Protein AF-A0A1G0JC01-F1 (afdb_monomer)

Mean predicted aligned error: 2.76 Å

Solvent-accessible surface area (backbone atoms only — not comparable to full-atom values): 4240 Å² total; per-residue (Å²): 74,26,35,40,71,51,44,59,85,58,58,70,46,34,31,63,92,78,64,48,72,48,56,42,58,82,76,55,55,82,85,45,48,46,57,50,77,40,75,58,79,59,42,78,80,62,85,63,48,73,56,56,89,95,63,85,85,53,72,56,90,41,36,80,61,87,132

Secondary structure (DSSP, 8-state):
-EEEEEESSP-EEEBTTT--EEEGGGT--TT-EEEEEESS-SBSSS--EEPPTT----EETTEEPP-

Nearest PDB structures (foldseek):
  1te5-assembly1_B  TM=7.314E-01  e=5.735E-02  Pseudomonas aeruginosa PAO1
  5i0f-assembly1_B  TM=3.734E-01  e=1.179E+00  Trueperella pyogenes
  5i0e-assembly1_B  TM=3.767E-01  e=1.179E+00  Trueperella pyogenes
  5f7s-assembly2_B  TM=3.708E-01  e=1.931E+00  Trueperella pyogenes

Foldseek 3Di:
DWKDKDAPVFAWFQFPPPRDIDGCNVVDDNPAIAMDDDPDDGGDVDDIGDADPPDDWDDDRNDTDDD

Structure (mmCIF, N/CA/C/O backbone):
data_AF-A0A1G0JC01-F1
#
_entry.id   AF-A0A1G0JC01-F1
#
loop_
_atom_site.group_PDB
_atom_site.id
_atom_site.type_symbol
_atom_site.label_atom_id
_atom_site.label_alt_id
_atom_site.label_comp_id
_atom_site.label_asym_id
_atom_site.label_entity_id
_atom_site.label_seq_id
_atom_site.pdbx_PDB_ins_code
_atom_site.Cartn_x
_atom_site.Cartn_y
_atom_site.Cartn_z
_atom_site.occupancy
_atom_site.B_iso_or_equiv
_atom_site.auth_seq_id
_atom_site.auth_comp_id
_atom_site.auth_asym_id
_atom_site.auth_atom_id
_atom_site.pdbx_PDB_model_num
ATOM 1 N N . MET A 1 1 ? -0.190 2.452 13.867 1.00 93.56 1 MET A N 1
ATOM 2 C CA . MET A 1 1 ? -0.465 1.670 12.644 1.00 93.56 1 MET A CA 1
ATOM 3 C C . MET A 1 1 ? -0.707 2.632 11.507 1.00 93.56 1 MET A C 1
ATOM 5 O O . MET A 1 1 ? -1.234 3.714 11.741 1.00 93.56 1 MET A O 1
ATOM 9 N N . CYS A 1 2 ? -0.335 2.245 10.297 1.00 97.44 2 CYS A N 1
ATOM 10 C CA . CYS A 1 2 ? -0.619 3.002 9.093 1.00 97.44 2 CYS A CA 1
ATOM 11 C C . CYS A 1 2 ? -0.848 2.068 7.907 1.00 97.44 2 CYS A C 1
ATOM 13 O O . CYS A 1 2 ? -0.577 0.866 7.975 1.00 97.44 2 CYS A O 1
ATOM 15 N N . TRP A 1 3 ? -1.376 2.626 6.826 1.00 98.12 3 TRP A N 1
ATOM 16 C CA . TRP A 1 3 ? -1.612 1.885 5.601 1.00 98.12 3 TRP A CA 1
ATOM 17 C C . TRP A 1 3 ? -1.468 2.767 4.364 1.00 98.12 3 TRP A C 1
ATOM 19 O O . TRP A 1 3 ? -1.643 3.984 4.405 1.00 98.12 3 TRP A O 1
ATOM 29 N N . ILE A 1 4 ? -1.185 2.137 3.235 1.00 97.56 4 ILE A N 1
ATOM 30 C CA . ILE A 1 4 ? -1.166 2.775 1.920 1.00 97.56 4 ILE A CA 1
ATOM 31 C C . ILE A 1 4 ? -1.832 1.843 0.920 1.00 97.56 4 ILE A C 1
ATOM 33 O O . ILE A 1 4 ? -1.717 0.624 1.034 1.00 97.56 4 ILE A O 1
ATOM 37 N N . THR A 1 5 ? -2.546 2.405 -0.051 1.00 97.12 5 THR A N 1
ATOM 38 C CA . THR A 1 5 ? -3.078 1.641 -1.182 1.00 97.12 5 THR A CA 1
ATOM 39 C C . THR A 1 5 ? -2.375 2.062 -2.460 1.00 97.12 5 THR A C 1
ATOM 41 O O . THR A 1 5 ? -2.436 3.227 -2.845 1.00 97.12 5 THR A O 1
ATOM 44 N N . ARG A 1 6 ? -1.736 1.103 -3.131 1.00 95.75 6 ARG A N 1
ATOM 45 C CA . ARG A 1 6 ? -1.110 1.271 -4.442 1.00 95.75 6 ARG A CA 1
ATOM 46 C C . ARG A 1 6 ? -2.004 0.660 -5.512 1.00 95.75 6 ARG A C 1
ATOM 48 O O . ARG A 1 6 ? -2.555 -0.424 -5.328 1.00 95.75 6 ARG A O 1
ATOM 55 N N . LYS A 1 7 ? -2.133 1.356 -6.633 1.00 95.62 7 LYS A N 1
ATOM 56 C CA . LYS A 1 7 ? -2.863 0.902 -7.818 1.00 95.62 7 LYS A CA 1
ATOM 57 C C . LYS A 1 7 ? -2.162 1.414 -9.064 1.00 95.62 7 LYS A C 1
ATOM 59 O O . LYS A 1 7 ? -1.344 2.329 -8.977 1.00 95.62 7 LYS A O 1
ATOM 64 N N . HIS A 1 8 ? -2.521 0.866 -10.216 1.00 94.94 8 HIS A N 1
ATOM 65 C CA . HIS A 1 8 ? -2.030 1.380 -11.484 1.00 94.94 8 HIS A CA 1
ATOM 66 C C . HIS A 1 8 ? -2.356 2.882 -11.665 1.00 94.94 8 HIS A C 1
ATOM 68 O O . HIS A 1 8 ? -3.490 3.288 -11.386 1.00 94.94 8 HIS A O 1
ATOM 74 N N . PRO A 1 9 ? -1.414 3.696 -12.185 1.00 94.31 9 PRO A N 1
ATOM 75 C CA . PRO A 1 9 ? -0.043 3.331 -12.556 1.00 94.31 9 PRO A CA 1
ATOM 76 C C . PRO A 1 9 ? 0.867 3.154 -11.333 1.00 94.31 9 PRO A C 1
ATOM 78 O O . 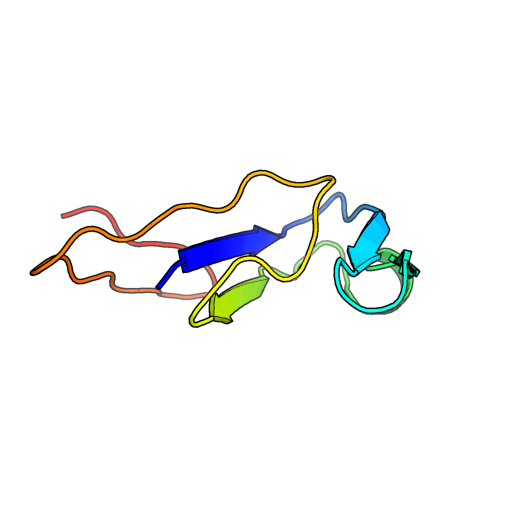PRO A 1 9 ? 0.953 4.024 -10.471 1.00 94.31 9 PRO A O 1
ATOM 81 N N . PHE A 1 10 ? 1.580 2.025 -11.282 1.00 93.69 10 PHE A N 1
ATOM 82 C CA . PHE A 1 10 ? 2.524 1.753 -10.202 1.00 93.69 10 PHE A CA 1
ATOM 83 C C . PHE A 1 10 ? 3.815 2.557 -10.379 1.00 93.69 10 PHE A C 1
ATOM 85 O O . PHE A 1 10 ? 4.292 2.762 -11.496 1.00 93.69 10 PHE A O 1
ATOM 92 N N . GLY A 1 11 ? 4.377 3.003 -9.258 1.00 91.81 11 GLY A N 1
ATOM 93 C CA . GLY A 1 11 ? 5.609 3.782 -9.203 1.00 91.81 11 GLY A CA 1
ATOM 94 C C . GLY A 1 11 ? 6.767 3.039 -8.538 1.00 91.81 11 GLY A C 1
ATOM 95 O O . GLY A 1 11 ? 6.753 1.819 -8.365 1.00 91.81 11 GLY A O 1
ATOM 96 N N . LYS A 1 12 ? 7.782 3.813 -8.159 1.00 95.81 12 LYS A N 1
ATOM 97 C CA . LYS A 1 12 ? 8.928 3.358 -7.371 1.00 95.81 12 LYS A CA 1
ATOM 98 C C . LYS A 1 12 ? 8.728 3.753 -5.910 1.00 95.81 12 LYS A C 1
ATOM 100 O O . LYS A 1 12 ? 8.368 4.897 -5.644 1.00 95.81 12 LYS A O 1
ATOM 105 N N . ALA A 1 13 ? 9.021 2.847 -4.990 1.00 95.75 13 ALA A N 1
ATOM 106 C CA . ALA A 1 13 ? 8.982 3.113 -3.558 1.00 95.75 13 ALA A CA 1
ATOM 107 C C . ALA A 1 13 ? 10.386 2.973 -2.967 1.00 95.75 13 ALA A C 1
ATOM 109 O O . ALA A 1 13 ? 11.079 2.005 -3.280 1.00 95.75 13 ALA A O 1
ATOM 110 N N . ARG A 1 14 ? 10.810 3.929 -2.143 1.00 97.06 14 ARG A N 1
ATOM 111 C CA . ARG A 1 14 ? 12.125 3.933 -1.500 1.00 97.06 14 ARG A CA 1
ATOM 112 C C . ARG A 1 14 ? 11.979 3.499 -0.050 1.00 97.06 14 ARG A C 1
ATOM 114 O O . ARG A 1 14 ? 11.255 4.140 0.702 1.00 97.06 14 ARG A O 1
ATOM 121 N N . LEU A 1 15 ? 12.628 2.401 0.322 1.00 96.56 15 LEU A N 1
ATOM 122 C CA . LEU A 1 15 ? 12.576 1.861 1.677 1.00 96.56 15 LEU A CA 1
ATOM 123 C C . LEU A 1 15 ? 13.317 2.782 2.648 1.00 96.56 15 LEU A C 1
ATOM 125 O O . LEU A 1 15 ? 14.445 3.183 2.378 1.00 96.56 15 LEU A O 1
ATOM 129 N N . ILE A 1 16 ? 12.705 3.078 3.795 1.00 96.19 16 ILE A N 1
ATOM 130 C CA . ILE A 1 16 ? 13.294 3.951 4.823 1.00 96.19 16 ILE A CA 1
ATOM 131 C C . ILE A 1 16 ? 14.541 3.321 5.444 1.00 96.19 16 ILE A C 1
ATOM 133 O O . ILE A 1 16 ? 15.525 4.013 5.680 1.00 96.19 16 ILE A O 1
ATOM 137 N N . ASP A 1 17 ? 14.496 2.017 5.721 1.00 94.00 17 ASP A N 1
ATOM 138 C CA . ASP A 1 17 ? 15.543 1.360 6.507 1.00 94.00 17 ASP A CA 1
ATOM 139 C C . ASP A 1 17 ? 16.832 1.140 5.689 1.00 94.00 17 ASP A C 1
ATOM 141 O O . ASP A 1 17 ? 17.928 1.270 6.228 1.00 94.00 17 ASP A O 1
ATOM 145 N N . THR A 1 18 ? 1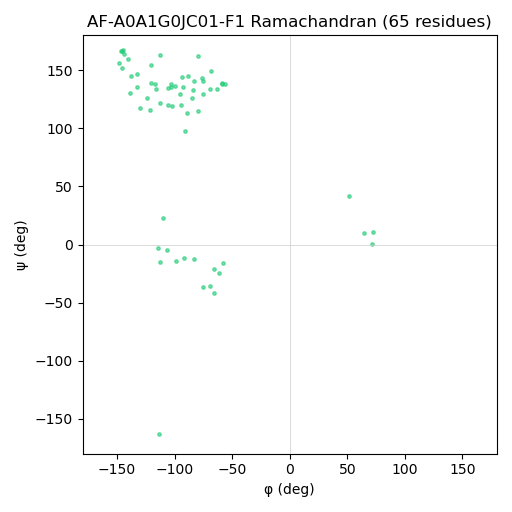6.716 0.822 4.392 1.00 95.38 18 THR A N 1
ATOM 146 C CA . THR A 1 18 ? 17.865 0.485 3.524 1.00 95.38 18 THR A CA 1
ATOM 147 C C . THR A 1 18 ? 18.150 1.513 2.431 1.00 95.38 18 THR A C 1
ATOM 149 O O . THR A 1 18 ? 19.208 1.469 1.809 1.00 95.38 18 THR A O 1
ATOM 152 N N . GLY A 1 19 ? 17.219 2.429 2.150 1.00 93.31 19 GLY A N 1
ATOM 153 C CA . GLY A 1 19 ? 17.303 3.344 1.009 1.00 93.31 19 GLY A CA 1
ATOM 154 C C . GLY A 1 19 ? 17.088 2.672 -0.355 1.00 93.31 19 GLY A C 1
ATOM 155 O O . GLY A 1 19 ? 17.143 3.347 -1.386 1.00 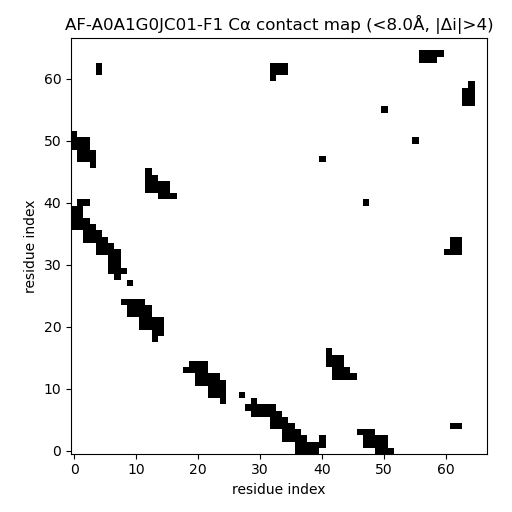93.31 19 GLY A O 1
ATOM 156 N N . GLU A 1 20 ? 16.835 1.361 -0.395 1.00 96.12 20 GLU A N 1
ATOM 157 C CA . GLU A 1 20 ? 16.628 0.620 -1.637 1.00 96.12 20 GLU A CA 1
ATOM 158 C C . GLU A 1 20 ? 15.326 1.023 -2.326 1.00 96.12 20 GLU A C 1
ATOM 160 O O . GLU A 1 20 ? 14.328 1.365 -1.690 1.00 96.12 20 GLU A O 1
ATOM 165 N N . ILE A 1 21 ? 15.322 0.946 -3.657 1.00 96.31 21 ILE A N 1
ATOM 166 C CA . ILE A 1 21 ? 14.161 1.294 -4.469 1.00 96.31 21 ILE A CA 1
ATOM 167 C C . ILE A 1 21 ? 13.501 0.030 -5.012 1.00 96.31 21 ILE A C 1
ATOM 169 O O . ILE A 1 21 ? 14.081 -0.698 -5.818 1.00 96.31 21 ILE A O 1
ATOM 173 N N . VAL A 1 22 ? 12.237 -0.162 -4.650 1.00 93.25 22 VAL A N 1
ATOM 174 C CA . VAL A 1 22 ? 11.369 -1.204 -5.194 1.00 93.25 22 VAL A CA 1
ATOM 175 C C . VAL A 1 22 ? 10.550 -0.625 -6.346 1.00 93.25 22 VAL A C 1
ATOM 177 O O . VAL A 1 22 ? 9.788 0.326 -6.173 1.00 93.25 22 VAL A O 1
ATOM 180 N N . ASP A 1 23 ? 10.696 -1.199 -7.541 1.00 94.00 23 ASP A N 1
ATOM 181 C CA . ASP A 1 23 ? 9.899 -0.833 -8.715 1.00 94.00 23 ASP A CA 1
ATOM 182 C C . ASP A 1 23 ? 8.644 -1.710 -8.808 1.00 94.00 23 ASP A C 1
ATOM 184 O O . ASP A 1 23 ? 8.691 -2.834 -9.315 1.00 94.00 23 ASP A O 1
ATOM 188 N N . PHE A 1 24 ? 7.508 -1.193 -8.333 1.00 90.50 24 PHE A N 1
ATOM 189 C CA . PHE A 1 24 ? 6.263 -1.962 -8.264 1.00 90.50 24 PHE A CA 1
ATOM 190 C C . PHE A 1 24 ? 5.708 -2.336 -9.638 1.00 90.50 24 PHE A C 1
ATOM 192 O O . PHE A 1 24 ? 4.986 -3.326 -9.744 1.00 90.50 24 PHE A O 1
ATOM 199 N N . ARG A 1 25 ? 6.094 -1.630 -10.707 1.00 91.44 25 ARG A N 1
ATOM 200 C CA . ARG A 1 25 ? 5.687 -1.966 -12.084 1.00 91.44 25 ARG A CA 1
ATOM 201 C C . ARG A 1 25 ? 6.165 -3.352 -12.513 1.00 91.44 25 ARG A C 1
ATOM 203 O O . ARG A 1 25 ? 5.562 -3.950 -13.391 1.00 91.44 25 ARG A O 1
ATOM 210 N N . LYS A 1 26 ? 7.242 -3.859 -11.902 1.00 91.31 26 LYS A N 1
ATOM 211 C CA . LYS A 1 26 ? 7.778 -5.205 -12.164 1.00 91.31 26 LYS A CA 1
ATOM 212 C C . LYS A 1 26 ? 7.065 -6.306 -11.378 1.00 91.31 26 LYS A C 1
ATOM 214 O O . LYS A 1 26 ? 7.290 -7.478 -11.651 1.00 91.31 26 LYS A O 1
ATOM 219 N N . LEU A 1 27 ? 6.259 -5.932 -10.387 1.00 90.69 27 LEU A N 1
ATOM 220 C CA . LEU A 1 27 ? 5.654 -6.844 -9.413 1.00 90.69 27 LEU A CA 1
ATOM 221 C C . LEU A 1 27 ? 4.128 -6.905 -9.528 1.00 90.69 27 LEU A C 1
ATOM 223 O O . LEU A 1 27 ? 3.490 -7.626 -8.769 1.00 90.69 27 LEU A O 1
ATOM 227 N N . THR A 1 28 ? 3.542 -6.110 -10.423 1.00 93.19 28 THR A N 1
ATOM 228 C CA . THR A 1 28 ? 2.096 -5.890 -10.501 1.00 93.19 28 THR A CA 1
ATOM 229 C C . THR A 1 28 ? 1.629 -5.738 -11.944 1.00 93.19 28 THR A C 1
ATOM 231 O O . THR A 1 28 ? 2.412 -5.493 -12.863 1.00 93.19 28 THR A O 1
ATOM 234 N N . THR A 1 29 ? 0.324 -5.865 -12.138 1.00 94.56 29 THR A N 1
ATOM 235 C CA . THR A 1 29 ? -0.393 -5.647 -13.392 1.00 94.56 29 THR A CA 1
ATOM 236 C C . THR A 1 29 ? -1.301 -4.417 -13.288 1.00 94.56 29 THR A C 1
ATOM 238 O O . THR A 1 29 ? -1.650 -4.000 -12.183 1.00 94.56 29 THR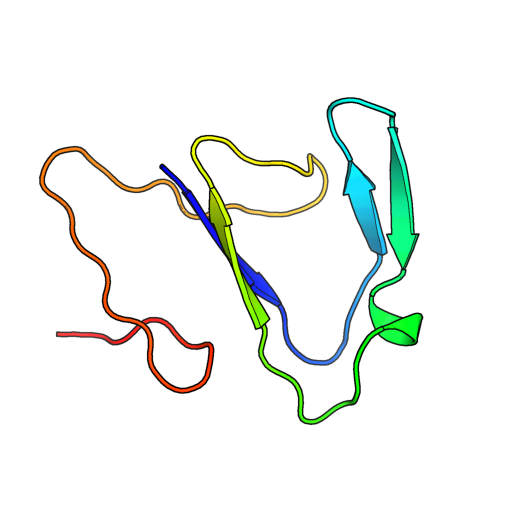 A O 1
ATOM 241 N N . PRO A 1 30 ? -1.785 -3.846 -14.410 1.00 95.25 30 PRO A N 1
ATOM 242 C CA . PRO A 1 30 ? -2.717 -2.717 -14.372 1.00 95.25 30 PRO A CA 1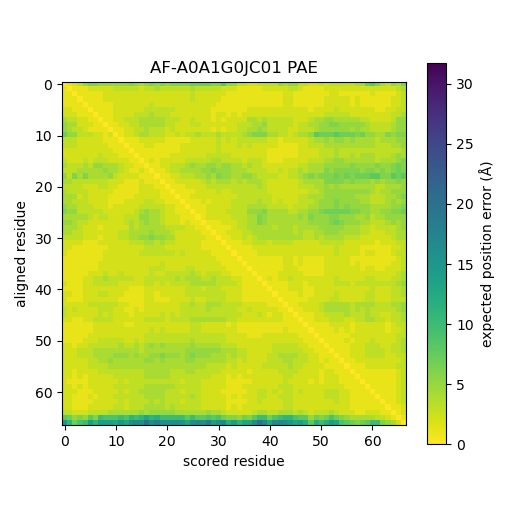
ATOM 243 C C . PRO A 1 30 ? -4.030 -2.956 -13.608 1.00 95.25 30 PRO A C 1
ATOM 245 O O . PRO A 1 30 ? -4.733 -1.995 -13.302 1.00 95.25 30 PRO A O 1
ATOM 248 N N . LYS A 1 31 ? -4.380 -4.218 -13.326 1.00 95.38 31 LYS A N 1
ATOM 249 C CA . LYS A 1 31 ? -5.601 -4.596 -12.602 1.00 95.38 31 L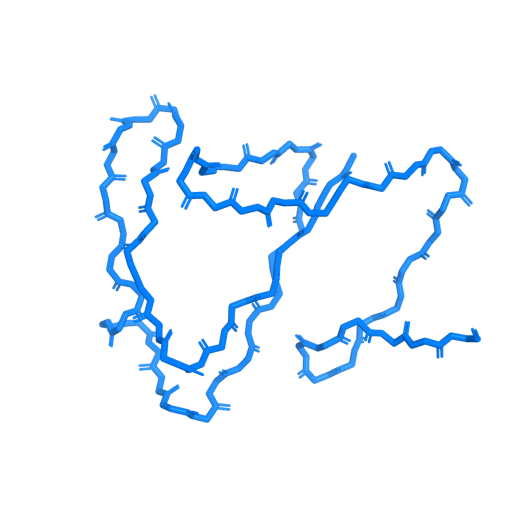YS A CA 1
ATOM 250 C C . LYS A 1 31 ? -5.390 -4.723 -11.092 1.00 95.38 31 LYS A C 1
ATOM 252 O O . LYS A 1 31 ? -6.376 -4.816 -10.365 1.00 95.38 31 LYS A O 1
ATOM 257 N N . ASP A 1 32 ? -4.144 -4.729 -10.626 1.00 95.94 32 ASP A N 1
ATOM 258 C CA . ASP A 1 32 ? -3.848 -4.960 -9.218 1.00 95.94 32 ASP A CA 1
ATOM 259 C C . ASP A 1 32 ? -4.162 -3.722 -8.372 1.00 95.94 32 ASP A C 1
ATOM 261 O O . ASP A 1 32 ? -3.884 -2.578 -8.750 1.00 95.94 32 ASP A O 1
ATOM 265 N N . ILE A 1 33 ? -4.717 -3.970 -7.186 1.00 96.94 33 ILE A N 1
ATOM 266 C CA . ILE A 1 33 ? -4.889 -2.985 -6.121 1.00 96.94 33 ILE A CA 1
ATOM 267 C C . ILE A 1 33 ? -4.338 -3.616 -4.846 1.00 96.94 33 ILE A C 1
ATOM 269 O O . ILE A 1 33 ? -4.837 -4.642 -4.385 1.00 96.94 33 ILE A O 1
ATOM 273 N N . VAL A 1 34 ? -3.298 -3.008 -4.283 1.00 95.12 34 VAL A N 1
ATOM 274 C CA . VAL A 1 34 ? -2.555 -3.563 -3.150 1.00 95.12 34 VAL A CA 1
ATOM 275 C C . VAL A 1 34 ? -2.605 -2.584 -1.988 1.00 95.12 34 VAL A C 1
ATOM 277 O O . VAL A 1 34 ? -2.052 -1.488 -2.075 1.00 95.12 34 VAL A O 1
ATOM 280 N N . THR A 1 35 ? -3.229 -2.987 -0.881 1.00 97.44 35 THR A N 1
ATOM 281 C CA . THR A 1 35 ? -3.103 -2.279 0.399 1.00 97.44 35 THR A CA 1
ATOM 282 C C . THR A 1 35 ? -2.018 -2.929 1.243 1.00 97.44 35 THR A C 1
ATOM 284 O O . THR A 1 35 ? -2.057 -4.134 1.478 1.00 97.44 35 THR A O 1
ATOM 287 N N . ILE A 1 36 ? -1.088 -2.125 1.750 1.00 96.00 36 ILE A N 1
ATOM 288 C CA . ILE A 1 36 ? -0.119 -2.546 2.764 1.00 96.00 36 ILE A CA 1
ATOM 289 C C . ILE A 1 36 ? -0.521 -1.940 4.105 1.00 96.00 36 ILE A C 1
ATOM 291 O O . ILE A 1 36 ? -0.835 -0.753 4.162 1.00 96.00 36 ILE A O 1
ATOM 295 N N . VAL A 1 37 ? -0.495 -2.749 5.168 1.00 97.25 37 VAL A N 1
ATOM 296 C CA . VAL A 1 37 ? -0.795 -2.343 6.549 1.00 97.25 37 VAL A CA 1
ATOM 297 C C . VAL A 1 37 ? 0.394 -2.693 7.434 1.00 97.25 37 VAL A C 1
ATOM 299 O O . VAL A 1 37 ? 0.849 -3.836 7.438 1.00 97.25 37 VAL A O 1
ATOM 302 N N . THR A 1 38 ? 0.907 -1.714 8.176 1.00 97.25 38 THR A N 1
ATOM 303 C CA . THR A 1 38 ? 2.122 -1.860 8.990 1.00 97.25 38 THR A CA 1
ATOM 304 C C . THR A 1 38 ? 2.036 -1.050 10.285 1.00 97.25 38 THR A C 1
ATOM 306 O O . THR A 1 38 ? 1.154 -0.209 10.487 1.00 97.25 38 THR A O 1
ATOM 309 N N . SER A 1 39 ? 2.962 -1.298 11.215 1.00 96.38 39 SER A N 1
ATOM 310 C CA . SER A 1 39 ? 3.067 -0.527 12.460 1.00 96.38 39 SER A CA 1
ATOM 311 C C . SER A 1 39 ? 3.543 0.915 12.222 1.00 96.38 39 SER A C 1
ATOM 313 O O . SER A 1 39 ? 3.039 1.824 12.888 1.00 96.38 39 SER A O 1
ATOM 315 N N . ARG A 1 40 ? 4.443 1.110 11.246 1.00 95.75 40 ARG A N 1
ATOM 316 C CA . ARG A 1 40 ? 5.031 2.382 10.787 1.00 95.75 40 ARG A CA 1
ATOM 317 C C . ARG A 1 40 ? 5.180 2.401 9.260 1.00 95.75 40 ARG A C 1
ATOM 319 O O . ARG A 1 40 ? 5.210 1.333 8.645 1.00 95.75 40 ARG A O 1
ATOM 326 N N . ALA A 1 41 ? 5.295 3.589 8.664 1.00 97.06 41 ALA A N 1
ATOM 327 C CA . ALA A 1 41 ? 5.568 3.728 7.234 1.00 97.06 41 ALA A CA 1
ATOM 328 C C . ALA A 1 41 ? 6.887 3.025 6.878 1.00 97.06 41 ALA A C 1
ATOM 330 O O . ALA A 1 41 ? 7.845 3.094 7.647 1.00 97.06 41 ALA A O 1
ATOM 331 N N . LEU A 1 42 ? 6.914 2.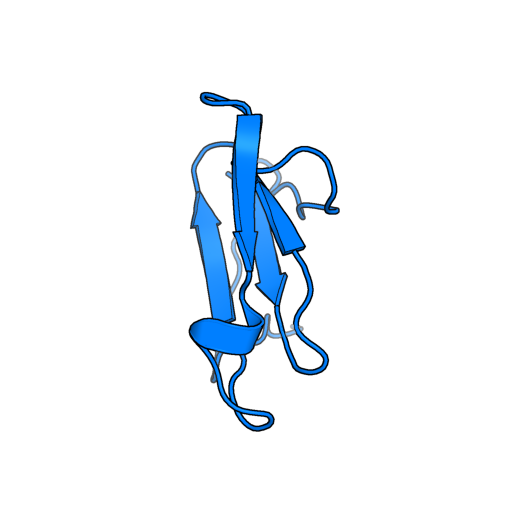329 5.739 1.00 96.75 42 LEU A N 1
ATOM 332 C CA . LEU A 1 42 ? 8.115 1.637 5.252 1.00 96.75 42 LEU A CA 1
ATOM 333 C C . LEU A 1 42 ? 8.872 2.437 4.194 1.00 96.75 42 LEU A C 1
ATOM 335 O O . LEU A 1 42 ? 10.004 2.093 3.867 1.00 96.75 42 LEU A O 1
ATOM 339 N N . THR A 1 43 ? 8.240 3.468 3.639 1.00 97.50 43 THR A N 1
ATOM 340 C CA . THR A 1 43 ? 8.753 4.264 2.526 1.00 97.50 43 THR A CA 1
ATOM 341 C C . THR A 1 43 ? 8.601 5.748 2.829 1.00 97.50 43 THR A C 1
ATOM 343 O O . THR A 1 43 ? 7.664 6.138 3.526 1.00 97.50 43 THR A O 1
ATOM 346 N N . ASP A 1 44 ? 9.537 6.566 2.349 1.00 95.69 44 ASP A N 1
ATOM 347 C CA . ASP A 1 44 ? 9.615 8.010 2.635 1.00 95.69 44 ASP A CA 1
ATOM 348 C C . ASP A 1 44 ? 9.198 8.899 1.456 1.00 95.69 44 ASP A C 1
ATOM 350 O O . ASP A 1 44 ? 9.145 10.120 1.579 1.00 95.69 44 ASP A O 1
ATOM 354 N N . ASN A 1 45 ? 8.918 8.297 0.304 1.00 95.69 45 ASN A N 1
ATOM 355 C CA . ASN A 1 45 ? 8.539 8.987 -0.923 1.00 95.69 45 ASN A CA 1
ATOM 356 C C . ASN A 1 45 ? 7.064 8.756 -1.291 1.00 95.69 45 ASN A C 1
ATOM 358 O O . ASN A 1 45 ? 6.696 8.854 -2.463 1.00 95.69 45 ASN A O 1
ATOM 362 N N . GLU A 1 46 ? 6.240 8.402 -0.304 1.00 95.56 46 GLU A N 1
ATOM 363 C CA . GLU A 1 46 ? 4.819 8.103 -0.450 1.00 95.56 46 GLU A CA 1
ATOM 364 C C . GLU A 1 46 ? 4.037 8.561 0.788 1.00 95.56 46 GLU A C 1
ATOM 366 O O . GLU A 1 46 ? 4.553 8.544 1.906 1.00 95.56 46 GLU A O 1
ATOM 371 N N . ASP A 1 47 ? 2.761 8.891 0.596 1.00 95.06 47 ASP A N 1
ATOM 372 C CA . ASP A 1 47 ? 1.879 9.305 1.683 1.00 95.06 47 ASP A CA 1
ATOM 373 C C . ASP A 1 47 ? 1.179 8.100 2.323 1.00 95.06 47 ASP A C 1
ATOM 375 O O . ASP A 1 47 ? 0.329 7.433 1.721 1.00 95.06 47 ASP A O 1
ATOM 379 N N . TRP A 1 48 ? 1.522 7.828 3.580 1.00 97.69 48 TRP A N 1
ATOM 380 C CA . TRP A 1 48 ? 0.892 6.786 4.386 1.00 97.69 48 TRP A CA 1
ATOM 381 C C . TRP A 1 48 ? -0.264 7.354 5.212 1.00 97.69 48 TRP A C 1
ATOM 383 O O . TRP A 1 48 ? -0.138 8.375 5.882 1.00 97.69 48 TRP A O 1
ATOM 393 N N . ASN A 1 49 ? -1.385 6.638 5.238 1.00 97.62 49 ASN A N 1
ATOM 394 C CA . ASN A 1 49 ? -2.534 6.968 6.075 1.00 97.62 49 ASN A CA 1
ATOM 395 C C . ASN A 1 49 ? -2.266 6.480 7.500 1.00 97.62 49 ASN A C 1
ATOM 397 O O . ASN A 1 49 ? -2.157 5.273 7.729 1.00 97.62 49 ASN A O 1
ATOM 401 N N . ILE A 1 50 ? -2.163 7.397 8.460 1.00 97.31 50 ILE A N 1
ATOM 402 C CA . ILE A 1 50 ? -1.942 7.070 9.873 1.00 97.31 50 ILE A CA 1
ATOM 403 C C . ILE A 1 50 ? -3.279 6.773 10.550 1.00 97.31 50 ILE A C 1
ATOM 405 O O . ILE A 1 50 ? -4.184 7.602 10.517 1.00 97.31 50 ILE A O 1
ATOM 409 N N . MET A 1 51 ? -3.381 5.608 11.191 1.00 96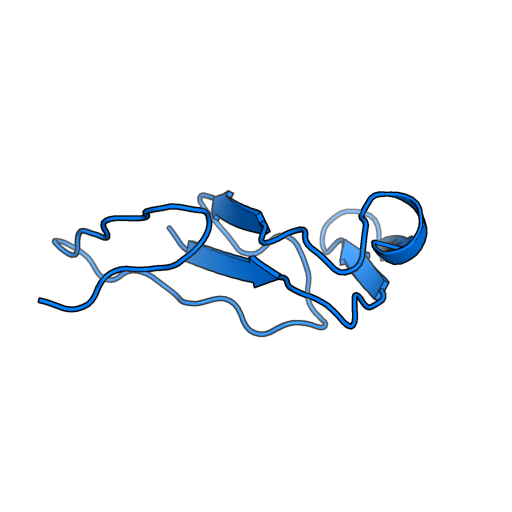.50 51 MET A N 1
ATOM 410 C CA . MET A 1 51 ? -4.558 5.239 11.976 1.00 96.50 51 MET A 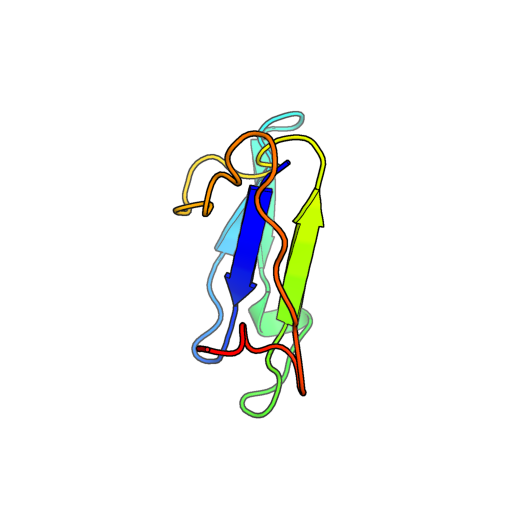CA 1
ATOM 411 C C . MET A 1 51 ? -4.469 5.821 13.382 1.00 96.50 51 MET A C 1
ATOM 413 O O . MET A 1 51 ? -3.444 5.673 14.059 1.00 96.50 51 MET A O 1
ATOM 417 N N . GLN A 1 52 ? -5.558 6.433 13.832 1.00 96.62 52 GLN A N 1
ATOM 418 C CA . GLN A 1 52 ? -5.679 6.974 15.179 1.00 96.62 52 GLN A CA 1
ATOM 419 C C . GLN A 1 52 ? -5.996 5.878 16.200 1.00 96.62 52 GLN A C 1
ATOM 421 O O . GLN A 1 52 ? -6.443 4.774 15.878 1.00 96.62 52 GLN A O 1
ATOM 426 N N . LYS A 1 53 ? -5.763 6.184 17.478 1.00 95.69 53 LYS A N 1
ATOM 427 C CA . LYS A 1 53 ? -6.177 5.299 18.570 1.00 95.69 53 LYS A CA 1
ATOM 428 C C . LYS A 1 53 ? -7.695 5.091 18.510 1.00 95.69 53 LYS A C 1
ATOM 430 O O . LYS A 1 53 ? -8.436 6.048 18.316 1.00 95.69 53 LYS A O 1
ATOM 435 N N . ASN A 1 54 ? -8.136 3.851 18.725 1.00 95.88 54 ASN A N 1
ATOM 436 C CA . ASN A 1 54 ? -9.538 3.419 18.638 1.00 95.88 54 ASN A CA 1
ATOM 437 C C . ASN A 1 54 ? -10.161 3.511 17.231 1.00 95.88 54 ASN A C 1
ATOM 439 O O . ASN A 1 54 ? -11.367 3.324 17.090 1.00 95.88 54 ASN A O 1
ATOM 443 N N . GLU A 1 55 ? -9.366 3.762 16.188 1.00 95.19 55 GLU A N 1
ATOM 444 C CA . GLU A 1 55 ? -9.822 3.659 14.804 1.00 95.19 55 GLU A CA 1
ATOM 445 C C . GLU A 1 55 ? -9.740 2.205 14.321 1.00 95.19 55 GLU A C 1
ATOM 447 O O . GLU A 1 55 ? -8.769 1.493 14.591 1.00 95.19 55 GLU A O 1
ATOM 452 N N . PHE A 1 56 ? -10.735 1.779 13.543 1.00 95.06 56 PHE A N 1
ATOM 453 C CA . PHE A 1 56 ? -10.655 0.560 12.746 1.00 95.06 56 PHE A CA 1
ATOM 454 C C . PHE A 1 56 ? -10.845 0.886 11.267 1.00 95.06 56 PHE A C 1
ATOM 456 O O . PHE A 1 56 ? -11.498 1.865 10.898 1.00 95.06 56 PHE A O 1
ATOM 463 N N . LYS A 1 57 ? -10.292 0.033 10.403 1.00 96.31 57 LYS A N 1
ATOM 464 C CA . LYS A 1 57 ? -10.479 0.140 8.960 1.00 96.31 57 LYS A CA 1
ATOM 465 C C . LYS A 1 57 ? -10.842 -1.209 8.372 1.00 96.31 57 LYS A C 1
ATOM 467 O O . LYS A 1 57 ? -10.231 -2.218 8.707 1.00 96.31 57 LYS A O 1
ATOM 472 N N . ILE A 1 58 ? -11.835 -1.209 7.488 1.00 97.00 58 ILE A N 1
ATOM 473 C CA . ILE A 1 58 ? -12.214 -2.389 6.712 1.00 97.00 58 ILE A CA 1
ATOM 474 C C . ILE A 1 58 ? -11.675 -2.219 5.302 1.00 97.00 58 ILE A C 1
ATOM 476 O O . ILE A 1 58 ? -11.811 -1.151 4.701 1.00 97.00 58 ILE A O 1
ATOM 480 N N . PHE A 1 59 ? -11.085 -3.286 4.778 1.00 97.00 59 PHE A N 1
ATOM 481 C CA . PHE A 1 59 ? -10.584 -3.348 3.415 1.00 97.00 59 PHE A CA 1
ATOM 482 C C . PHE A 1 59 ? -11.345 -4.420 2.647 1.00 97.00 59 PHE A C 1
ATOM 484 O O . PHE A 1 59 ? -11.596 -5.509 3.160 1.00 97.00 59 PHE A O 1
ATOM 491 N N . ARG A 1 60 ? -11.704 -4.115 1.403 1.00 97.44 60 ARG A N 1
ATOM 492 C CA . ARG A 1 60 ? -12.319 -5.067 0.477 1.00 97.44 60 ARG A CA 1
ATOM 493 C C . ARG A 1 60 ? -11.703 -4.859 -0.894 1.00 97.44 60 ARG A C 1
ATOM 495 O O . ARG A 1 60 ? -11.625 -3.724 -1.354 1.00 97.44 60 ARG A O 1
ATOM 502 N N . ASN A 1 61 ? -11.252 -5.943 -1.526 1.00 96.81 61 ASN A N 1
ATOM 503 C CA . ASN A 1 61 ? -10.608 -5.915 -2.845 1.00 96.81 61 ASN A CA 1
ATOM 504 C C . ASN A 1 61 ? -9.455 -4.891 -2.934 1.00 96.81 61 ASN A C 1
ATOM 506 O O . ASN A 1 61 ? -9.357 -4.141 -3.900 1.00 96.81 61 ASN A O 1
ATOM 510 N N . GLY A 1 62 ? -8.629 -4.804 -1.884 1.00 96.19 62 GLY A N 1
ATOM 511 C CA . GLY A 1 62 ? -7.505 -3.863 -1.821 1.00 96.19 62 GLY A CA 1
ATOM 512 C C . GLY A 1 62 ? -7.893 -2.392 -1.623 1.00 96.19 62 GLY A C 1
ATOM 513 O O . GLY A 1 62 ? -7.045 -1.524 -1.782 1.00 96.19 62 GLY A O 1
ATOM 514 N N . LEU A 1 63 ? -9.154 -2.075 -1.300 1.00 97.50 63 LEU A N 1
ATOM 515 C CA . LEU A 1 63 ? -9.601 -0.699 -1.067 1.00 97.50 63 LEU A CA 1
ATOM 516 C C . LEU A 1 63 ? -10.163 -0.501 0.346 1.00 97.50 63 LEU A C 1
ATOM 518 O O . LEU A 1 63 ? -10.947 -1.339 0.813 1.00 97.50 63 LEU A O 1
ATOM 522 N N . PRO A 1 64 ? -9.846 0.629 1.009 1.00 96.69 64 PRO A N 1
ATOM 523 C CA . PRO A 1 64 ? -10.505 1.022 2.248 1.00 96.69 64 PRO A CA 1
ATOM 524 C C . PRO A 1 64 ? -11.997 1.264 1.998 1.00 96.69 64 PRO A C 1
ATOM 526 O O . PRO A 1 64 ? -12.377 1.950 1.049 1.00 96.69 64 PRO A O 1
ATOM 529 N N . GLN A 1 65 ? -12.847 0.729 2.867 1.00 96.69 65 GLN A N 1
ATOM 530 C CA . GLN A 1 65 ? -14.290 0.946 2.813 1.00 96.69 65 GLN A CA 1
ATOM 531 C C . GLN A 1 65 ? -14.676 2.204 3.605 1.00 96.69 65 GLN A C 1
ATOM 533 O O . GLN A 1 65 ? -14.040 2.546 4.612 1.00 96.69 65 GLN A O 1
ATOM 538 N N . LYS A 1 66 ? -15.694 2.916 3.112 1.00 84.56 66 LYS A N 1
ATOM 539 C CA . LYS A 1 66 ? -16.350 4.018 3.827 1.00 84.56 66 LYS A CA 1
ATOM 540 C C . LYS A 1 66 ? -17.559 3.463 4.582 1.00 84.56 66 LYS A C 1
ATOM 542 O O . LYS A 1 66 ? -18.218 2.561 4.066 1.00 84.56 66 LYS A O 1
ATOM 547 N N . PHE A 1 67 ? -17.812 4.017 5.761 1.00 65.94 67 PHE A N 1
ATOM 548 C CA . PHE A 1 67 ? -19.016 3.803 6.560 1.00 65.94 67 PHE A CA 1
ATOM 549 C C . PHE A 1 67 ? -19.735 5.136 6.699 1.00 65.94 67 PHE A C 1
ATOM 551 O O . PHE A 1 67 ? -19.011 6.159 6.768 1.00 65.94 67 PHE A O 1
#

Radius of gyration: 12.66 Å; Cα contacts (8 Å, |Δi|>4): 105; chains: 1; bounding box: 37×16×33 Å

Sequence (67 aa):
MCWITRKHPFGKARLIDTGEIVDFRKLTTPKDIVTIVTSRALTDNEDWNIMQKNEFKIFRNGLPQKF

pLDDT: mean 95.03, std 4.2, range [65.94, 98.12]